Protein AF-A0A640XNN1-F1 (afdb_monomer)

Mean predicted aligned error: 6.07 Å

Sequence (63 aa):
MPNRTGHDRNITSKGELFEKIHYMHRNPVRRGLVLNPQEWKWSGAGWYIEEREVVLAVDEINL

Solvent-accessible surface area (backbone atoms only — not comparable to full-atom values): 4165 Å² total; per-residue (Å²): 131,90,83,88,73,87,84,86,78,90,77,89,46,72,66,57,48,49,53,51,53,53,48,63,39,43,44,49,32,77,70,67,77,36,92,48,41,47,75,41,62,93,44,52,40,25,43,81,70,68,48,92,80,50,83,32,79,74,81,86,77,90,125

Foldseek 3Di:
DPDPDDDDDDDDDPVSVVVVLVCVLCVCCVVVVDVHSLVPLPHCPVQVVPNPDHNDHDDDDPD

Structure (mmCIF, N/CA/C/O backbone):
data_AF-A0A640XNN1-F1
#
_entry.id   AF-A0A640XNN1-F1
#
loop_
_atom_site.group_PDB
_atom_site.id
_atom_site.type_symbol
_atom_site.label_atom_id
_atom_site.label_alt_id
_atom_site.label_comp_id
_atom_site.label_asym_id
_atom_site.label_entity_id
_atom_site.label_seq_id
_atom_site.pdbx_PDB_ins_code
_atom_site.Cartn_x
_atom_site.Cartn_y
_atom_site.Cartn_z
_atom_site.occupancy
_atom_site.B_iso_or_equiv
_atom_site.auth_seq_id
_atom_site.auth_comp_id
_atom_site.auth_asym_id
_atom_site.auth_atom_id
_atom_site.pdbx_PDB_model_num
ATOM 1 N N . MET A 1 1 ? -25.429 10.101 -12.562 1.00 55.03 1 MET A N 1
ATOM 2 C CA . MET A 1 1 ? -24.095 10.518 -12.075 1.00 55.03 1 MET A CA 1
ATOM 3 C C . MET A 1 1 ? -23.091 10.186 -13.165 1.00 55.03 1 MET A C 1
ATOM 5 O O . MET A 1 1 ? -23.009 9.006 -13.495 1.00 55.03 1 MET A O 1
ATOM 9 N N . PRO A 1 2 ? -22.438 11.163 -13.814 1.00 61.19 2 PRO A N 1
ATOM 10 C CA . PRO A 1 2 ? -21.569 10.859 -14.941 1.00 61.19 2 PRO A CA 1
ATOM 11 C C . PRO A 1 2 ? -20.196 10.368 -14.453 1.00 61.19 2 PRO A C 1
ATOM 13 O O . PRO A 1 2 ? -19.661 10.886 -13.478 1.00 61.19 2 PRO A O 1
ATOM 16 N N . ASN A 1 3 ? -19.675 9.370 -15.174 1.00 54.91 3 ASN A N 1
ATOM 17 C CA . ASN A 1 3 ? -18.478 8.550 -14.941 1.00 54.91 3 ASN A CA 1
ATOM 18 C C . ASN A 1 3 ? -18.586 7.474 -13.832 1.00 54.91 3 ASN A C 1
ATOM 20 O O . ASN A 1 3 ? -18.177 7.664 -12.690 1.00 54.91 3 ASN A O 1
ATOM 24 N N . ARG A 1 4 ? -19.069 6.288 -14.232 1.00 63.84 4 ARG A N 1
ATOM 25 C CA . ARG A 1 4 ? -18.743 4.984 -13.620 1.00 63.84 4 ARG A CA 1
ATOM 26 C C . ARG A 1 4 ? -17.990 4.110 -14.634 1.00 63.84 4 ARG A C 1
ATOM 28 O O . ARG A 1 4 ? -18.402 2.987 -14.905 1.00 63.84 4 ARG A O 1
ATOM 35 N N . THR A 1 5 ? -16.951 4.633 -15.277 1.00 75.44 5 THR A N 1
ATOM 36 C CA . THR A 1 5 ? -16.104 3.812 -16.155 1.00 75.44 5 THR A CA 1
ATOM 37 C C . THR A 1 5 ? -14.969 3.203 -15.339 1.00 75.44 5 THR A C 1
ATOM 39 O O . THR A 1 5 ? -14.356 3.889 -14.521 1.00 75.44 5 THR A O 1
ATOM 42 N N . GLY A 1 6 ? -14.704 1.911 -15.535 1.00 75.56 6 GLY A N 1
ATOM 43 C CA . GLY A 1 6 ? -13.494 1.275 -15.015 1.00 75.56 6 GLY A CA 1
ATOM 44 C C . GLY A 1 6 ? -12.253 1.829 -15.717 1.00 75.56 6 GLY A C 1
ATOM 45 O O . GLY A 1 6 ? -12.338 2.257 -16.865 1.00 75.56 6 GLY A O 1
ATOM 46 N N . HIS A 1 7 ? -11.119 1.843 -15.017 1.00 82.75 7 HIS A N 1
ATOM 47 C CA . HIS A 1 7 ? -9.819 2.182 -15.596 1.00 82.75 7 HIS A CA 1
ATOM 48 C C . HIS A 1 7 ? -9.012 0.891 -15.754 1.00 82.75 7 HIS A C 1
ATOM 50 O O . HIS A 1 7 ? -8.540 0.353 -14.751 1.00 82.75 7 HIS A O 1
ATOM 56 N N . ASP A 1 8 ? -8.844 0.400 -16.981 1.00 89.75 8 ASP A N 1
ATOM 57 C CA . ASP A 1 8 ? -7.927 -0.695 -17.300 1.00 89.75 8 ASP A CA 1
ATOM 58 C C . ASP A 1 8 ? -6.544 -0.155 -17.694 1.00 89.75 8 ASP A C 1
ATOM 60 O O . ASP A 1 8 ? -6.387 0.945 -18.235 1.00 89.75 8 ASP A O 1
ATOM 64 N N . ARG A 1 9 ? -5.495 -0.890 -17.321 1.00 88.62 9 ARG A N 1
ATOM 65 C CA . ARG A 1 9 ? -4.119 -0.570 -17.700 1.00 88.62 9 ARG A CA 1
ATOM 66 C C . ARG A 1 9 ? -3.260 -1.827 -17.649 1.00 88.62 9 ARG A C 1
ATOM 68 O O . ARG A 1 9 ? -3.280 -2.542 -16.650 1.00 88.62 9 ARG A O 1
ATOM 75 N N . ASN A 1 10 ? -2.487 -2.057 -18.705 1.00 94.69 10 ASN A N 1
ATOM 76 C CA . ASN A 1 10 ? -1.500 -3.130 -18.733 1.00 94.69 10 ASN A CA 1
ATOM 77 C C . ASN A 1 10 ? -0.297 -2.741 -17.876 1.00 94.69 10 ASN A C 1
ATOM 79 O O . ASN A 1 10 ? 0.261 -1.665 -18.067 1.00 94.69 10 ASN A O 1
ATOM 83 N N . ILE A 1 11 ? 0.103 -3.634 -16.972 1.00 93.56 11 ILE A N 1
ATOM 84 C CA . ILE A 1 11 ? 1.297 -3.483 -16.142 1.00 93.56 11 ILE A CA 1
ATOM 85 C C . ILE A 1 11 ? 2.415 -4.291 -16.788 1.00 93.56 11 ILE A C 1
ATOM 87 O O . ILE A 1 11 ? 2.281 -5.499 -16.967 1.00 93.56 11 ILE A O 1
ATOM 91 N N . THR A 1 12 ? 3.512 -3.629 -17.149 1.00 95.38 12 THR A N 1
ATOM 92 C CA . THR A 1 12 ? 4.616 -4.272 -17.898 1.00 95.38 12 THR A CA 1
ATOM 93 C C . THR A 1 12 ? 5.931 -4.318 -17.132 1.00 95.38 12 THR A C 1
ATOM 95 O O . THR A 1 12 ? 6.892 -4.940 -17.580 1.00 95.38 12 THR A O 1
ATOM 98 N N . SER A 1 13 ? 5.990 -3.686 -15.959 1.00 94.69 13 SER A N 1
ATOM 99 C CA . SER A 1 13 ? 7.191 -3.658 -15.132 1.00 94.69 13 SER A CA 1
ATOM 100 C C . SER A 1 13 ? 6.886 -3.924 -13.663 1.00 94.69 13 SER A C 1
ATOM 102 O O . SER A 1 13 ? 5.820 -3.587 -13.145 1.00 94.69 13 SER A O 1
ATOM 104 N N . LYS A 1 14 ? 7.879 -4.477 -12.960 1.00 93.56 14 LYS A N 1
ATOM 105 C CA . LYS A 1 14 ? 7.825 -4.691 -11.509 1.00 93.56 14 LYS A CA 1
ATOM 106 C C . LYS A 1 14 ? 7.653 -3.371 -10.742 1.00 93.56 14 LYS A C 1
ATOM 108 O O . LYS A 1 14 ? 6.941 -3.335 -9.746 1.00 93.56 14 LYS A O 1
ATOM 113 N N . GLY A 1 15 ? 8.266 -2.286 -11.221 1.00 95.75 15 GLY A N 1
ATOM 114 C CA . GLY A 1 15 ? 8.118 -0.955 -10.625 1.00 95.75 15 GLY A CA 1
ATOM 115 C C . GLY A 1 15 ? 6.684 -0.431 -10.709 1.00 95.75 15 GLY A C 1
ATOM 116 O O . GLY A 1 15 ? 6.134 0.009 -9.704 1.00 95.75 15 GLY A O 1
ATOM 117 N N . GLU A 1 16 ? 6.054 -0.556 -11.880 1.00 94.94 16 GLU 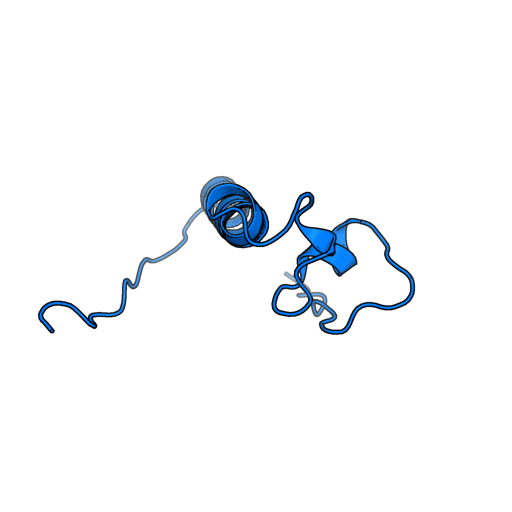A N 1
ATOM 118 C CA . GLU A 1 16 ? 4.653 -0.169 -12.077 1.00 94.94 16 GLU A CA 1
ATOM 119 C C . GLU A 1 16 ? 3.708 -1.008 -11.206 1.00 94.94 16 GLU A C 1
ATOM 121 O O . GLU A 1 16 ? 2.802 -0.459 -10.577 1.00 94.94 16 GLU A O 1
ATOM 126 N N . LEU A 1 17 ? 3.958 -2.318 -11.102 1.00 92.81 17 LEU A N 1
ATOM 127 C CA . LEU A 1 17 ? 3.196 -3.204 -10.224 1.00 92.81 17 LEU A CA 1
ATOM 128 C C . LEU A 1 17 ? 3.222 -2.710 -8.770 1.00 92.81 17 LEU A C 1
ATOM 130 O O . LEU A 1 17 ? 2.165 -2.501 -8.169 1.00 92.81 17 LEU A O 1
ATOM 134 N N . PHE A 1 18 ? 4.414 -2.476 -8.214 1.00 92.75 18 PHE A N 1
ATOM 135 C CA . PHE A 1 18 ? 4.539 -2.008 -6.833 1.00 92.75 18 PHE A CA 1
ATOM 136 C C . PHE A 1 18 ? 3.943 -0.621 -6.624 1.00 92.75 18 PHE A C 1
ATOM 138 O O . PHE A 1 18 ? 3.304 -0.388 -5.601 1.00 92.75 18 PHE A O 1
ATOM 145 N N . GLU A 1 19 ? 4.081 0.291 -7.588 1.00 95.31 19 GLU A N 1
ATOM 146 C CA . GLU A 1 19 ? 3.449 1.608 -7.511 1.00 95.31 19 GLU A CA 1
ATOM 147 C C . GLU A 1 19 ? 1.927 1.484 -7.332 1.00 95.31 19 GLU A C 1
ATOM 149 O O . GLU A 1 19 ? 1.346 2.146 -6.466 1.00 95.31 19 GLU A O 1
ATOM 154 N N . LYS A 1 20 ? 1.271 0.601 -8.100 1.00 93.62 20 LYS A N 1
ATOM 155 C CA . LYS A 1 20 ? -0.179 0.383 -7.982 1.00 93.62 20 LYS A CA 1
ATOM 156 C C . LYS A 1 20 ? -0.558 -0.314 -6.683 1.00 93.62 20 LYS A C 1
ATOM 158 O O . LYS A 1 20 ? -1.523 0.118 -6.052 1.00 93.62 20 LYS A O 1
ATOM 163 N N . ILE A 1 21 ? 0.206 -1.313 -6.239 1.00 92.69 21 ILE A N 1
ATOM 164 C CA . ILE A 1 21 ? -0.001 -1.962 -4.933 1.00 92.69 21 ILE A CA 1
ATOM 165 C C . ILE A 1 21 ? 0.068 -0.923 -3.804 1.00 92.69 21 ILE A C 1
ATOM 167 O O . ILE A 1 21 ? -0.866 -0.798 -3.008 1.00 92.69 21 ILE A O 1
ATOM 171 N N . HIS A 1 22 ? 1.117 -0.097 -3.779 1.00 93.69 22 HIS A N 1
ATOM 172 C CA . HIS A 1 22 ? 1.262 0.966 -2.786 1.00 93.69 22 HIS A CA 1
ATOM 173 C C . HIS A 1 22 ? 0.136 1.997 -2.865 1.00 93.69 22 HIS A C 1
ATOM 175 O O . HIS A 1 22 ? -0.366 2.439 -1.829 1.00 93.69 22 HIS A O 1
ATOM 181 N N . TYR A 1 23 ? -0.289 2.378 -4.072 1.00 94.81 23 TYR A N 1
ATOM 182 C CA 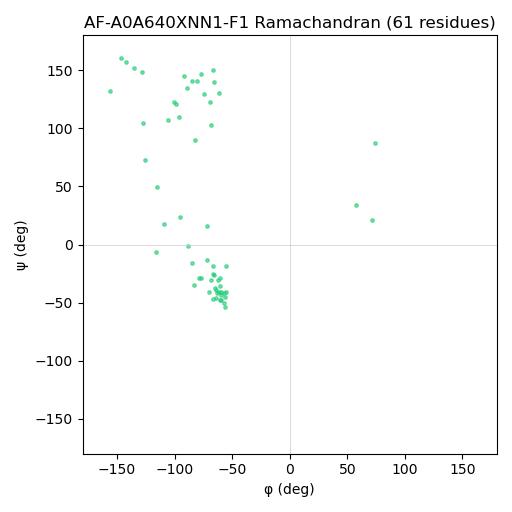. TYR A 1 23 ? -1.422 3.281 -4.249 1.00 94.81 23 TYR A CA 1
ATOM 183 C C . TYR A 1 23 ? -2.707 2.702 -3.640 1.00 94.81 23 TYR A C 1
ATOM 185 O O . TYR A 1 23 ? -3.385 3.398 -2.880 1.00 94.81 23 TYR A O 1
ATOM 193 N N . MET A 1 24 ? -3.019 1.432 -3.922 1.00 94.06 24 MET A N 1
ATOM 194 C CA . MET A 1 24 ? -4.219 0.759 -3.417 1.00 94.06 24 MET A CA 1
ATOM 195 C C . MET A 1 24 ? -4.242 0.701 -1.886 1.00 94.06 24 MET A C 1
ATOM 197 O O . MET A 1 24 ? -5.238 1.102 -1.284 1.00 94.06 24 MET A O 1
ATOM 201 N N . HIS A 1 25 ? -3.141 0.295 -1.247 1.00 94.75 25 HIS A N 1
ATOM 202 C CA . HIS A 1 25 ? -3.061 0.214 0.217 1.00 94.75 25 HIS A CA 1
ATOM 203 C C . HIS A 1 25 ? -3.083 1.584 0.905 1.00 94.75 25 HIS A C 1
ATOM 205 O O . HIS A 1 25 ? -3.606 1.719 2.008 1.00 94.75 25 HIS A O 1
ATOM 211 N N . ARG A 1 26 ? -2.561 2.636 0.261 1.00 96.12 26 ARG A N 1
ATOM 212 C CA . ARG A 1 26 ? -2.564 3.995 0.833 1.00 96.12 26 ARG A CA 1
ATOM 213 C C . ARG A 1 26 ? -3.856 4.762 0.576 1.00 96.12 26 ARG A C 1
ATOM 215 O O . ARG A 1 26 ? -4.080 5.784 1.221 1.00 96.12 26 ARG A O 1
ATOM 222 N N . ASN A 1 27 ? -4.702 4.324 -0.354 1.00 96.50 27 ASN A N 1
ATOM 223 C CA . ASN A 1 27 ? -5.936 5.033 -0.693 1.00 96.50 27 ASN A CA 1
ATOM 224 C C . ASN A 1 27 ? -6.904 5.201 0.503 1.00 96.50 27 ASN A C 1
ATOM 226 O O . ASN A 1 27 ? -7.392 6.318 0.682 1.00 96.50 27 ASN A O 1
ATOM 230 N N . PRO A 1 28 ? -7.147 4.186 1.357 1.00 96.81 28 PRO A N 1
ATOM 231 C CA . PRO A 1 28 ? -7.953 4.347 2.571 1.00 96.81 28 PRO A CA 1
ATOM 232 C C . PRO A 1 28 ? -7.421 5.436 3.513 1.00 96.81 28 PRO A C 1
ATOM 234 O O . PRO A 1 28 ? -8.197 6.265 3.984 1.00 96.81 28 PRO A O 1
ATOM 237 N N . VAL A 1 29 ? -6.098 5.503 3.699 1.00 97.25 29 VAL A N 1
ATOM 238 C CA . VAL A 1 29 ? -5.434 6.537 4.514 1.00 97.25 29 VAL A CA 1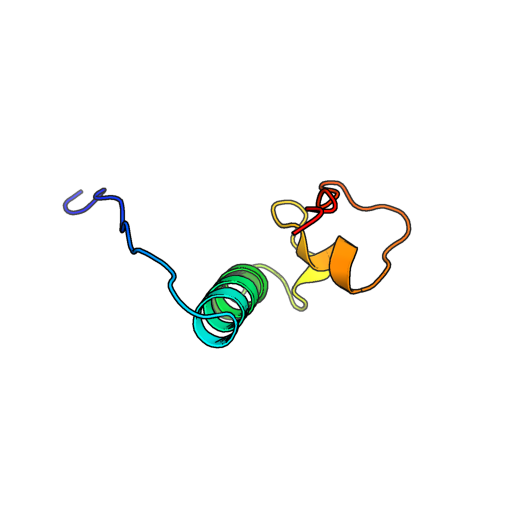
ATOM 239 C C . VAL A 1 29 ? -5.574 7.916 3.872 1.00 97.25 29 VAL A C 1
ATOM 241 O O . VAL A 1 29 ? -5.978 8.876 4.518 1.00 97.25 29 VAL A O 1
ATOM 244 N N . ARG A 1 30 ? -5.312 8.029 2.563 1.00 97.19 30 ARG A N 1
ATOM 245 C CA . ARG A 1 30 ? -5.445 9.295 1.814 1.00 97.19 30 ARG A CA 1
ATOM 246 C C . ARG A 1 30 ? -6.868 9.851 1.830 1.00 97.19 30 ARG A C 1
ATOM 248 O O . ARG A 1 30 ? -7.043 11.056 1.700 1.00 97.19 30 ARG A O 1
ATOM 255 N N . ARG A 1 31 ? -7.869 8.977 1.947 1.00 96.81 31 ARG A N 1
ATOM 256 C CA . ARG A 1 31 ? -9.285 9.344 2.072 1.00 96.81 31 ARG A CA 1
ATOM 257 C C . ARG A 1 31 ? -9.729 9.572 3.521 1.00 96.81 31 ARG A C 1
ATOM 259 O O . ARG A 1 31 ? -10.889 9.908 3.723 1.00 96.81 31 ARG A O 1
ATOM 266 N N . GLY A 1 32 ? -8.838 9.400 4.500 1.00 97.25 32 GLY A N 1
ATOM 267 C CA . GLY A 1 32 ? -9.130 9.592 5.922 1.00 97.25 32 GLY A CA 1
ATOM 268 C C . GLY A 1 32 ? -10.035 8.519 6.530 1.00 97.25 32 GLY A C 1
ATOM 269 O O . GLY A 1 32 ? -10.673 8.777 7.542 1.00 97.25 32 GLY A O 1
ATOM 270 N N . LEU A 1 33 ? -10.128 7.337 5.911 1.00 96.94 33 LEU A N 1
ATOM 271 C CA . LEU A 1 33 ? -10.968 6.240 6.409 1.00 96.94 33 LEU A CA 1
ATOM 272 C C . LEU A 1 33 ? -10.309 5.476 7.564 1.00 96.94 33 LEU A C 1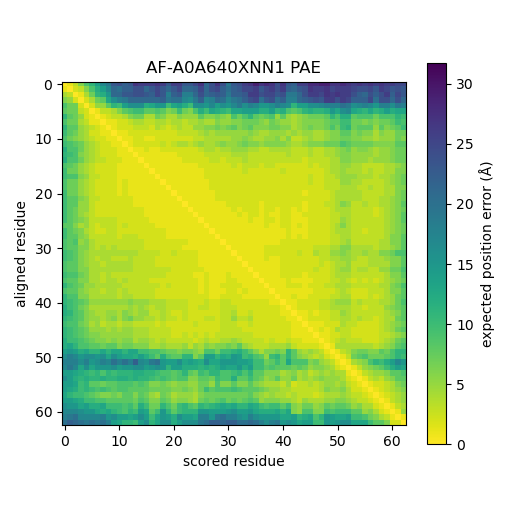
ATOM 274 O O . LEU A 1 33 ? -11.005 4.910 8.398 1.00 96.94 33 LEU A O 1
ATOM 278 N N . VAL A 1 34 ? -8.976 5.443 7.581 1.00 96.44 34 VAL A N 1
ATOM 279 C CA . VAL A 1 34 ? -8.128 4.777 8.581 1.00 96.44 34 VAL A CA 1
ATOM 280 C C . VAL A 1 34 ? -6.838 5.577 8.767 1.00 96.44 34 VAL A C 1
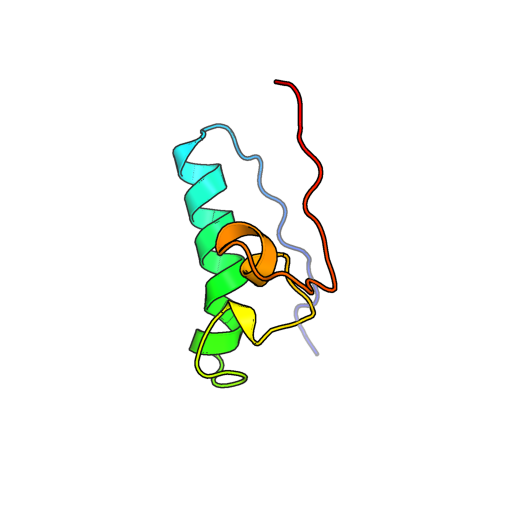ATOM 282 O O . VAL A 1 34 ? -6.477 6.367 7.889 1.00 96.44 34 VAL A O 1
ATOM 285 N N . LEU A 1 35 ? -6.133 5.376 9.884 1.00 96.62 35 LEU A N 1
ATOM 286 C CA . LEU A 1 35 ? -4.860 6.052 10.155 1.00 96.62 35 LEU A CA 1
ATOM 287 C C . LEU A 1 35 ? -3.692 5.336 9.472 1.00 96.62 35 LEU 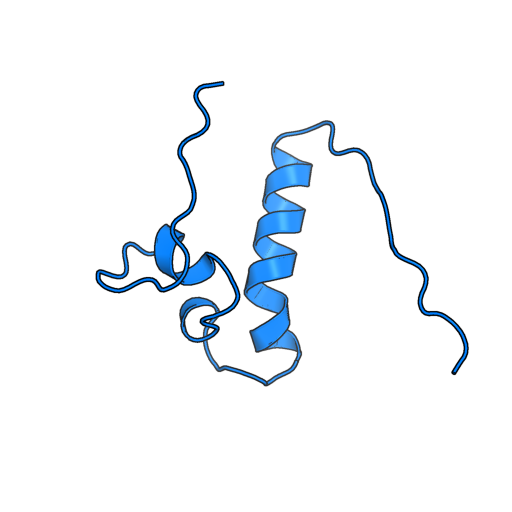A C 1
ATOM 289 O O . LEU A 1 35 ? -2.774 5.985 8.971 1.00 96.62 35 LEU A O 1
ATOM 293 N N . ASN A 1 36 ? -3.757 4.009 9.398 1.00 94.38 36 ASN A N 1
ATOM 294 C CA . ASN A 1 36 ? -2.732 3.151 8.829 1.00 94.38 36 ASN A CA 1
ATOM 295 C C . ASN A 1 36 ? -3.326 2.186 7.783 1.00 94.38 36 ASN A C 1
ATOM 297 O O . ASN A 1 36 ? -4.478 1.769 7.914 1.00 94.38 36 ASN A O 1
ATOM 301 N N . PRO A 1 37 ? -2.566 1.796 6.738 1.00 94.25 37 PRO A N 1
ATOM 302 C CA . PRO A 1 37 ? -3.065 0.926 5.668 1.00 94.25 37 PRO A CA 1
ATOM 303 C C . PRO A 1 37 ? -3.657 -0.414 6.133 1.00 94.25 37 PRO A C 1
ATOM 305 O O . PRO A 1 37 ? -4.678 -0.842 5.601 1.00 94.25 37 PRO A O 1
ATOM 308 N N . GLN A 1 38 ? -3.034 -1.064 7.116 1.00 93.12 38 GLN A N 1
ATOM 309 C CA . GLN A 1 38 ? -3.408 -2.390 7.618 1.00 93.12 38 GLN A CA 1
ATOM 310 C C . GLN A 1 38 ? -4.768 -2.429 8.323 1.00 93.12 38 GLN A C 1
ATOM 312 O O . GLN A 1 38 ? -5.462 -3.438 8.289 1.00 93.12 38 GLN A O 1
ATOM 317 N N . GLU A 1 39 ? -5.216 -1.297 8.871 1.00 93.62 39 GLU A N 1
ATOM 318 C CA . GLU A 1 39 ? -6.527 -1.197 9.521 1.00 93.62 39 GLU A CA 1
ATOM 319 C C . GLU A 1 39 ? -7.673 -1.359 8.505 1.00 93.62 39 GLU A C 1
ATOM 321 O O . GLU A 1 39 ? -8.818 -1.654 8.865 1.00 93.62 39 GLU A O 1
ATOM 326 N N . TRP A 1 40 ? -7.383 -1.186 7.209 1.00 93.94 40 TRP A N 1
ATOM 327 C CA . TRP A 1 40 ? -8.349 -1.386 6.141 1.00 93.94 40 TRP A CA 1
ATOM 328 C C . TRP A 1 40 ? -8.473 -2.864 5.750 1.00 93.94 40 TRP A C 1
ATOM 330 O O . TRP A 1 40 ? -7.833 -3.344 4.809 1.00 93.94 40 TRP A O 1
ATOM 340 N N . LYS A 1 41 ? -9.398 -3.555 6.427 1.00 89.69 41 LYS A N 1
ATOM 341 C CA . LYS A 1 41 ? -9.697 -4.995 6.273 1.00 89.69 41 LYS A CA 1
ATOM 342 C C . LYS A 1 41 ? -10.050 -5.453 4.854 1.00 89.69 41 LYS A C 1
ATOM 344 O O . LYS A 1 41 ? -9.992 -6.641 4.571 1.00 89.69 41 LYS A O 1
ATOM 349 N N . TRP A 1 42 ? -10.427 -4.532 3.965 1.00 90.19 42 TRP A N 1
ATOM 350 C CA . TRP A 1 42 ? -10.824 -4.827 2.581 1.00 90.19 42 TRP A CA 1
ATOM 351 C C . TRP A 1 42 ? -9.669 -4.675 1.582 1.00 90.19 42 TRP A C 1
ATOM 353 O O . TRP A 1 42 ? -9.885 -4.404 0.402 1.00 90.19 42 TRP A O 1
ATOM 363 N N . SER A 1 43 ? -8.430 -4.788 2.057 1.00 90.12 43 SER A N 1
ATOM 364 C CA . SER A 1 43 ? -7.232 -4.880 1.227 1.00 90.12 43 SER A CA 1
ATOM 365 C C . SER A 1 43 ? -6.236 -5.852 1.852 1.00 90.12 43 SER A C 1
ATOM 367 O O . SER A 1 43 ? -6.242 -6.037 3.064 1.00 90.12 43 SER A O 1
ATOM 369 N N . GLY A 1 44 ? -5.327 -6.412 1.051 1.00 89.44 44 GLY A N 1
ATOM 370 C CA . GLY A 1 44 ? -4.240 -7.266 1.550 1.00 89.44 44 GLY A CA 1
ATOM 371 C C . GLY A 1 44 ? -3.125 -6.521 2.301 1.00 89.44 44 GLY A C 1
ATOM 372 O O . GLY A 1 44 ? -2.044 -7.072 2.449 1.00 89.44 44 GLY A O 1
ATOM 373 N N . ALA A 1 45 ? -3.332 -5.269 2.736 1.00 91.44 45 ALA A N 1
ATOM 374 C CA . ALA A 1 45 ? -2.282 -4.455 3.360 1.00 91.44 45 ALA A CA 1
ATOM 375 C C . ALA A 1 45 ? -1.706 -5.108 4.629 1.00 91.44 45 ALA A C 1
ATOM 377 O O . ALA A 1 45 ? -0.492 -5.091 4.814 1.00 91.44 45 ALA A O 1
ATOM 378 N N . GLY A 1 46 ? -2.566 -5.707 5.463 1.00 90.38 46 GLY A N 1
ATOM 379 C CA . GLY A 1 46 ? -2.157 -6.400 6.691 1.00 90.38 46 GLY A CA 1
ATOM 380 C C . GLY A 1 46 ? -1.246 -7.607 6.438 1.00 90.38 46 GLY A C 1
ATOM 381 O O . GLY A 1 46 ? -0.343 -7.876 7.224 1.00 90.38 46 GLY A O 1
ATOM 382 N N . TRP A 1 47 ? -1.404 -8.287 5.295 1.00 88.56 47 TRP A N 1
ATOM 383 C CA . TRP A 1 47 ? -0.592 -9.462 4.948 1.00 88.56 47 TRP A CA 1
ATOM 384 C C . TRP A 1 47 ? 0.885 -9.108 4.771 1.00 88.56 47 TRP A C 1
ATOM 386 O O . TRP A 1 47 ? 1.758 -9.825 5.248 1.00 88.56 47 TRP A O 1
ATOM 396 N N . TYR A 1 48 ? 1.172 -7.957 4.159 1.00 85.00 48 TYR A N 1
ATOM 397 C CA . TYR A 1 48 ? 2.543 -7.499 3.908 1.00 85.00 48 TYR A CA 1
ATOM 398 C C . TYR A 1 48 ? 3.297 -7.038 5.157 1.00 85.00 48 TYR A C 1
ATOM 400 O O . TYR A 1 48 ? 4.508 -6.843 5.086 1.00 85.00 48 TYR A O 1
ATOM 408 N N . ILE A 1 49 ? 2.602 -6.824 6.274 1.00 87.00 49 ILE A N 1
ATOM 409 C CA . ILE A 1 49 ? 3.221 -6.444 7.550 1.00 87.00 49 ILE A CA 1
ATOM 410 C C . ILE A 1 49 ? 3.167 -7.581 8.579 1.00 87.00 49 ILE A C 1
ATOM 412 O O . ILE A 1 49 ? 3.337 -7.330 9.769 1.00 87.00 49 ILE A O 1
ATOM 416 N N . GLU A 1 50 ? 2.924 -8.812 8.114 1.00 79.88 50 GLU A N 1
ATOM 417 C CA . GLU A 1 50 ? 2.898 -10.028 8.934 1.00 79.88 50 GLU A CA 1
ATOM 418 C C . GLU A 1 50 ? 1.875 -9.971 10.085 1.00 79.88 50 GLU A C 1
ATOM 420 O O . GLU A 1 50 ? 2.086 -10.532 11.166 1.00 79.88 50 GLU A O 1
ATOM 425 N N . GLU A 1 51 ? 0.731 -9.309 9.872 1.00 77.50 51 GLU A N 1
ATOM 426 C CA . GLU A 1 51 ? -0.369 -9.394 10.832 1.00 77.50 51 GLU A CA 1
ATOM 427 C C . GLU A 1 51 ? -0.853 -10.845 10.954 1.00 77.50 51 GLU A C 1
ATOM 429 O O . GLU A 1 51 ? -1.140 -11.519 9.965 1.00 77.50 51 GLU A O 1
ATOM 434 N N . ARG A 1 52 ? -0.969 -11.333 12.196 1.00 64.31 52 ARG A N 1
ATOM 435 C CA . ARG A 1 52 ? -1.378 -12.721 12.477 1.00 64.31 52 ARG A CA 1
ATOM 436 C C . ARG A 1 52 ? -2.812 -13.039 12.058 1.00 64.31 52 ARG A C 1
AT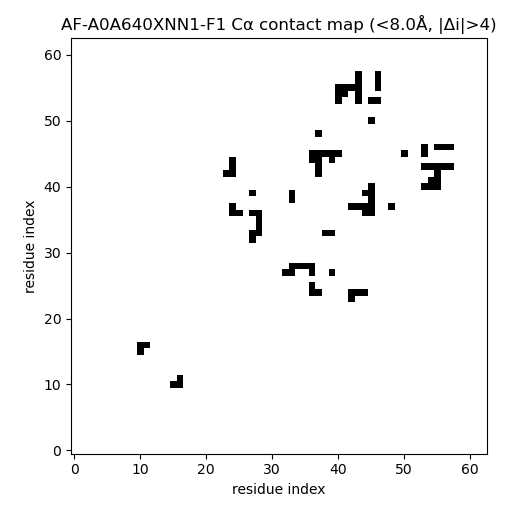OM 438 O O . ARG A 1 52 ? -3.116 -14.199 11.804 1.00 64.31 52 ARG A O 1
ATOM 445 N N . GLU A 1 53 ? -3.684 -12.036 12.016 1.00 74.25 53 GLU A N 1
ATOM 446 C CA . GLU A 1 53 ? -5.108 -12.190 11.709 1.00 74.25 53 GLU A CA 1
ATOM 447 C C . GLU A 1 53 ? -5.507 -11.278 10.549 1.00 74.25 53 GLU A C 1
ATOM 449 O O . GLU A 1 53 ? -6.183 -10.262 10.722 1.00 74.25 53 GLU A O 1
ATOM 454 N N . VAL A 1 54 ? -5.085 -11.640 9.339 1.00 80.94 54 VAL A N 1
ATOM 455 C CA . VAL A 1 54 ? -5.565 -10.954 8.138 1.00 80.94 54 VAL A CA 1
ATOM 456 C C . VAL A 1 54 ? -6.884 -11.542 7.659 1.00 80.94 54 VAL A C 1
ATOM 458 O O . VAL A 1 54 ? -7.093 -12.753 7.646 1.00 80.94 54 VAL A O 1
ATOM 461 N 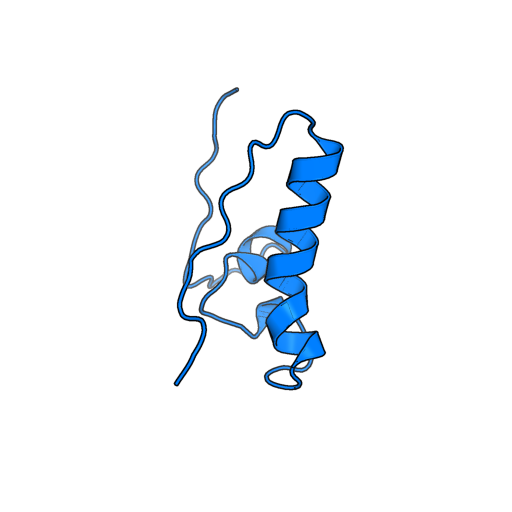N . VAL A 1 55 ? -7.778 -10.666 7.208 1.00 83.00 55 VAL A N 1
ATOM 462 C CA . VAL A 1 55 ? -9.044 -11.072 6.575 1.00 83.00 55 VAL A CA 1
ATOM 463 C C . VAL A 1 55 ? -8.821 -11.527 5.127 1.00 83.00 55 VAL A C 1
ATOM 465 O O . VAL A 1 55 ? -9.562 -12.362 4.616 1.00 83.00 55 VAL A O 1
ATOM 468 N N . LEU A 1 56 ? -7.798 -10.981 4.465 1.00 82.62 56 LEU A N 1
ATOM 469 C CA . LEU A 1 56 ? -7.444 -11.251 3.072 1.00 82.62 56 LEU A CA 1
ATOM 470 C C . LEU A 1 56 ? -5.967 -11.646 2.999 1.00 82.62 56 LEU A C 1
ATOM 472 O O . LEU A 1 56 ? -5.093 -10.785 3.105 1.00 82.62 56 LEU A O 1
ATOM 476 N N . ALA A 1 57 ? -5.706 -12.939 2.817 1.00 83.12 57 ALA A N 1
ATOM 477 C CA . ALA A 1 57 ? -4.377 -13.445 2.493 1.00 83.12 57 ALA A CA 1
ATOM 478 C C . ALA A 1 57 ? -4.061 -13.188 1.011 1.00 83.12 57 ALA A C 1
ATOM 480 O O . ALA A 1 57 ? -4.961 -13.193 0.168 1.00 83.12 57 ALA A O 1
ATOM 481 N N . VAL A 1 58 ? -2.789 -12.937 0.701 1.00 84.19 58 VAL A N 1
ATOM 482 C CA . VAL A 1 58 ? -2.314 -12.812 -0.683 1.00 84.19 58 VAL A CA 1
ATOM 483 C C . VAL A 1 58 ? -1.655 -14.127 -1.069 1.00 84.19 58 VAL A C 1
ATOM 485 O O . VAL A 1 58 ? -0.707 -14.547 -0.406 1.00 84.19 58 VAL A O 1
ATOM 488 N N . ASP A 1 59 ? -2.148 -14.753 -2.135 1.00 84.12 59 ASP A N 1
ATOM 489 C CA . ASP A 1 59 ? -1.577 -15.996 -2.645 1.00 84.12 59 ASP A CA 1
ATOM 490 C C . ASP A 1 59 ? -0.159 -15.775 -3.176 1.00 84.12 59 ASP A C 1
ATOM 492 O O . ASP A 1 59 ? 0.135 -14.786 -3.859 1.00 84.12 59 ASP A O 1
ATOM 496 N N . GLU A 1 60 ? 0.721 -16.732 -2.897 1.00 78.25 60 GLU A N 1
ATOM 497 C CA . GLU A 1 60 ? 2.029 -16.777 -3.530 1.00 78.25 60 GLU A CA 1
ATOM 498 C C . GLU A 1 60 ? 1.870 -17.127 -5.009 1.00 78.25 60 GLU A C 1
ATOM 500 O O . GLU A 1 60 ? 1.331 -18.171 -5.381 1.00 78.25 60 GLU A O 1
ATOM 505 N N . ILE A 1 61 ? 2.376 -16.248 -5.870 1.00 69.00 61 ILE A N 1
ATOM 506 C CA . ILE A 1 61 ? 2.494 -16.530 -7.295 1.00 69.00 61 ILE A CA 1
ATOM 507 C C . ILE A 1 61 ? 3.918 -17.021 -7.526 1.00 69.00 61 ILE A C 1
ATOM 509 O O . ILE A 1 61 ? 4.871 -16.247 -7.434 1.00 69.00 61 ILE A O 1
ATOM 513 N N . ASN A 1 62 ? 4.056 -18.309 -7.830 1.00 60.03 62 ASN A N 1
ATOM 514 C CA . ASN A 1 62 ? 5.298 -18.846 -8.376 1.00 60.03 62 ASN A CA 1
ATOM 515 C C . ASN A 1 62 ? 5.466 -18.271 -9.792 1.00 60.03 62 ASN A C 1
ATOM 517 O O . ASN A 1 62 ? 4.738 -18.670 -10.702 1.00 60.03 62 ASN A O 1
ATOM 521 N N . LEU A 1 63 ? 6.348 -17.278 -9.934 1.00 57.72 63 LEU A N 1
ATOM 522 C CA . LEU A 1 63 ? 6.722 -16.668 -11.215 1.00 57.72 63 LEU A CA 1
ATOM 523 C C . LEU A 1 63 ? 7.736 -17.528 -11.972 1.00 57.72 63 LEU A C 1
ATOM 525 O O . LEU A 1 63 ? 8.671 -18.039 -11.315 1.00 57.72 63 LEU A O 1
#

Radius of gyration: 13.79 Å; Cα contacts (8 Å, |Δi|>4): 48; chains: 1; bounding box: 32×30×31 Å

pLDDT: mean 86.54, std 11.65, range [54.91, 97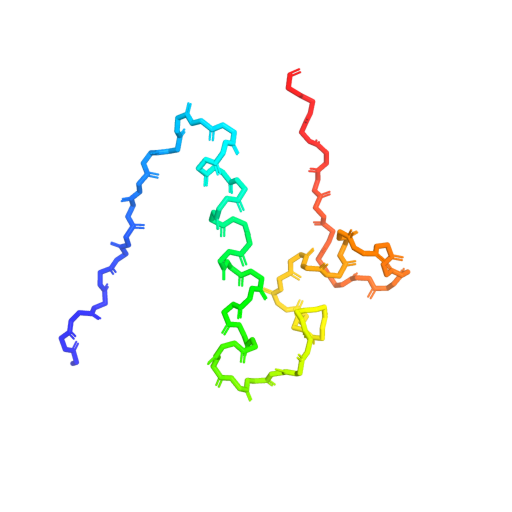.25]

Secondary structure (DSSP, 8-state):
------------SHHHHHHHHHHHHHHHHHTTS-SSGGG-TTSGGGGGGT-SS-SSPPPP---